Protein AF-A0A9W9M2S7-F1 (afdb_monomer_lite)

Radius of gyration: 16.51 Å; chains: 1; bounding box: 40×20×43 Å

Foldseek 3Di:
DPPDVDDDDPPCPVVVVVVVVVVVLLADDLQVVLVVVLVCCLVPPAPDPVSSVVSSVVSNVVVCVPAVVVVVVVVVVPDCPVHNPVPSRRD

Secondary structure (DSSP, 8-state):
--S-S----TT-HHHHHHHHHHHHTTS-HHHHHHHHHHHHHHHHT-SSHHHHHHHHHHHHHHHIIIIIHHHHHHHHTTTTGGG--TT-S--

Structure (mmCIF, N/CA/C/O backbone):
data_AF-A0A9W9M2S7-F1
#
_entry.id   AF-A0A9W9M2S7-F1
#
loop_
_atom_site.group_PDB
_atom_site.id
_atom_site.type_symbol
_atom_site.label_atom_id
_atom_site.label_alt_id
_atom_site.label_comp_id
_atom_site.label_asym_id
_atom_site.label_entity_id
_atom_site.label_seq_id
_atom_site.pdbx_PDB_ins_code
_atom_site.Cartn_x
_atom_site.Cartn_y
_atom_site.Cartn_z
_atom_site.occupancy
_atom_site.B_iso_or_equiv
_atom_site.auth_seq_id
_atom_site.auth_comp_id
_atom_site.auth_asym_id
_atom_site.auth_atom_id
_atom_site.pdbx_PDB_model_num
ATOM 1 N N . MET A 1 1 ? -18.185 11.828 -7.139 1.00 60.25 1 MET A N 1
ATOM 2 C CA . MET A 1 1 ? -18.181 10.353 -6.992 1.00 60.25 1 MET A CA 1
ATOM 3 C C . MET A 1 1 ? -16.833 9.809 -7.454 1.00 60.25 1 MET A C 1
ATOM 5 O O . MET A 1 1 ? -16.351 10.288 -8.469 1.00 60.25 1 MET A O 1
ATOM 9 N N . GLY A 1 2 ? -16.236 8.859 -6.721 1.00 90.25 2 GLY A N 1
ATOM 10 C CA . GLY A 1 2 ? -14.893 8.290 -6.961 1.00 90.25 2 GLY A CA 1
ATOM 11 C C . GLY A 1 2 ? -14.890 6.766 -7.143 1.00 90.25 2 GLY A C 1
ATOM 12 O O . GLY A 1 2 ? -13.966 6.095 -6.703 1.00 90.25 2 GLY A O 1
ATOM 13 N N . LEU A 1 3 ? -15.956 6.218 -7.738 1.00 94.50 3 LEU A N 1
ATOM 14 C CA . LEU A 1 3 ? -16.154 4.770 -7.900 1.00 94.50 3 LEU A CA 1
ATOM 15 C C . LEU A 1 3 ? -15.156 4.139 -8.890 1.00 94.50 3 LEU A C 1
ATOM 17 O O . LEU A 1 3 ? -14.743 2.999 -8.713 1.00 94.50 3 LEU A O 1
ATOM 21 N N . ALA A 1 4 ? -14.761 4.888 -9.923 1.00 93.62 4 ALA A N 1
ATOM 22 C CA . ALA A 1 4 ? -13.744 4.493 -10.892 1.00 93.62 4 ALA A CA 1
ATOM 23 C C . ALA A 1 4 ? -12.615 5.527 -10.897 1.00 93.62 4 ALA A C 1
ATOM 25 O O . ALA A 1 4 ? -12.872 6.730 -10.937 1.00 93.62 4 ALA A O 1
ATOM 26 N N . SER A 1 5 ? -11.367 5.058 -10.870 1.00 92.69 5 SER A N 1
ATOM 27 C CA . SER A 1 5 ? -10.181 5.923 -10.863 1.00 92.69 5 SER A CA 1
ATOM 28 C C . SER A 1 5 ? -9.729 6.348 -12.261 1.00 92.69 5 SER A C 1
ATOM 30 O O . SER A 1 5 ? -8.978 7.314 -12.385 1.00 92.69 5 SER A O 1
ATOM 32 N N . ARG A 1 6 ? -10.158 5.639 -13.317 1.00 93.56 6 ARG A N 1
ATOM 33 C CA . ARG A 1 6 ? -9.797 5.922 -14.714 1.00 93.56 6 ARG A CA 1
ATOM 34 C C . ARG A 1 6 ? -10.944 5.605 -15.668 1.00 93.56 6 ARG A C 1
ATOM 36 O O . ARG A 1 6 ? -11.658 4.623 -15.478 1.00 93.56 6 ARG A O 1
ATOM 43 N N . LEU A 1 7 ? -11.058 6.417 -16.716 1.00 95.00 7 LEU A N 1
ATOM 44 C CA . LEU A 1 7 ? -11.894 6.158 -17.884 1.00 95.00 7 LEU A CA 1
ATOM 45 C C . LEU A 1 7 ? -10.986 5.778 -19.054 1.00 95.00 7 LEU A C 1
ATOM 47 O O . LEU A 1 7 ? -9.943 6.396 -19.254 1.00 95.00 7 LEU A O 1
ATOM 51 N N . VAL A 1 8 ? -11.379 4.759 -19.808 1.00 96.50 8 VAL A N 1
ATOM 52 C CA . VAL A 1 8 ? -10.580 4.190 -20.899 1.00 96.50 8 VAL A CA 1
ATOM 53 C C . VAL A 1 8 ? -11.469 3.910 -22.104 1.00 96.50 8 VAL A C 1
ATOM 55 O O . VAL A 1 8 ? -12.687 3.765 -21.967 1.00 96.50 8 VAL A O 1
ATOM 58 N N . SER A 1 9 ? -10.862 3.820 -23.286 1.00 97.12 9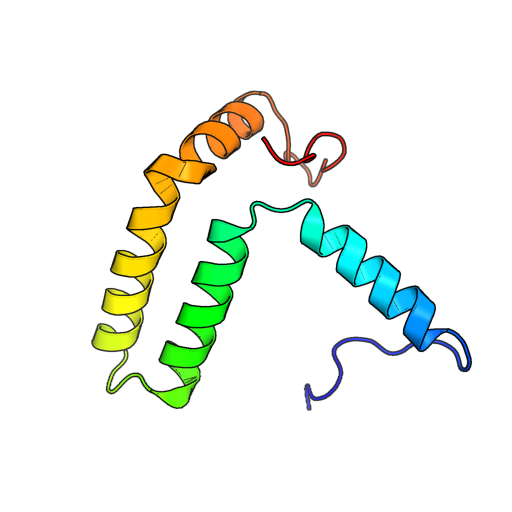 SER A N 1
ATOM 59 C CA . SER A 1 9 ? -11.569 3.463 -24.515 1.00 97.12 9 SER A CA 1
ATOM 60 C C . SER A 1 9 ? -12.205 2.074 -24.417 1.00 97.12 9 SER A C 1
ATOM 62 O O . SER A 1 9 ? -11.685 1.161 -23.768 1.00 97.12 9 SER A O 1
ATOM 64 N N . ARG A 1 10 ? -13.338 1.891 -25.104 1.00 96.50 10 ARG A N 1
ATOM 65 C CA . ARG A 1 10 ? -13.999 0.585 -25.216 1.00 96.50 10 ARG A CA 1
ATOM 66 C C . ARG A 1 10 ? -13.019 -0.441 -25.798 1.00 96.50 10 ARG A C 1
ATOM 68 O O . ARG A 1 10 ? -12.406 -0.183 -26.824 1.00 96.50 10 ARG A O 1
ATOM 75 N N . GLY A 1 11 ? -12.913 -1.603 -25.153 1.00 97.25 11 GLY A N 1
ATOM 76 C CA . GLY A 1 11 ? -12.010 -2.689 -25.562 1.00 97.25 11 GLY A CA 1
ATOM 77 C C . GLY A 1 11 ? -10.630 -2.663 -24.895 1.00 97.25 11 GLY A C 1
ATOM 78 O O . GLY A 1 11 ? -9.984 -3.701 -24.825 1.00 97.25 11 GLY A O 1
ATOM 79 N N . GLU A 1 12 ? -10.227 -1.545 -24.284 1.00 97.19 12 GLU A N 1
ATOM 80 C CA . GLU A 1 12 ? -8.911 -1.412 -23.645 1.00 97.19 12 GLU A CA 1
ATOM 81 C C . GLU A 1 12 ? -8.842 -1.634 -22.109 1.00 97.19 12 GLU A C 1
ATOM 83 O O . GLU A 1 12 ? -7.728 -1.561 -21.582 1.00 97.19 12 GLU A O 1
ATOM 88 N N . PRO A 1 13 ? -9.917 -1.926 -21.330 1.00 96.88 13 PRO A N 1
ATOM 89 C CA . PRO A 1 13 ? -9.807 -1.911 -19.868 1.00 96.88 13 PRO A CA 1
ATOM 90 C C . PRO A 1 13 ? -8.810 -2.933 -19.320 1.00 96.88 13 PRO A C 1
ATOM 92 O O . PRO A 1 13 ? -8.051 -2.598 -18.419 1.00 96.88 13 PRO A O 1
ATOM 95 N N . LEU A 1 14 ? -8.732 -4.138 -19.895 1.00 97.62 14 LEU A N 1
ATOM 96 C CA . LEU A 1 14 ? -7.770 -5.153 -19.454 1.00 97.62 14 LEU A CA 1
ATOM 97 C C . LEU A 1 14 ? -6.320 -4.691 -19.643 1.00 97.62 14 LEU A C 1
ATOM 99 O O . LEU A 1 14 ? -5.492 -4.837 -18.744 1.00 97.62 14 LEU A O 1
ATOM 103 N N . LYS A 1 15 ? -6.010 -4.130 -20.813 1.00 97.69 15 LYS A N 1
ATOM 104 C CA . LYS A 1 15 ? -4.665 -3.655 -21.140 1.00 97.69 15 LYS A CA 1
ATOM 105 C C . LYS A 1 15 ? -4.248 -2.527 -20.201 1.00 97.69 15 LYS A C 1
ATOM 107 O O . LYS A 1 15 ? -3.141 -2.569 -19.667 1.00 97.69 15 LYS A O 1
ATOM 112 N N . GLU A 1 16 ? -5.142 -1.573 -19.956 1.00 97.06 16 GLU A N 1
ATOM 113 C CA . GLU A 1 16 ? -4.893 -0.467 -19.029 1.00 97.06 16 GLU A CA 1
ATOM 114 C C . GLU A 1 16 ? -4.738 -0.962 -17.584 1.00 97.06 16 GLU A C 1
ATOM 116 O O . GLU A 1 16 ? -3.794 -0.569 -16.899 1.00 97.06 16 GLU A O 1
ATOM 121 N N . SER A 1 17 ? -5.573 -1.903 -17.130 1.00 96.81 17 SER A N 1
ATOM 122 C CA . SER A 1 17 ? -5.427 -2.531 -15.809 1.00 96.81 17 SER A CA 1
ATOM 123 C C . SER A 1 17 ? -4.087 -3.254 -15.646 1.00 96.81 17 SER A C 1
ATOM 125 O O . SER A 1 17 ? -3.429 -3.091 -14.619 1.00 96.81 17 SER A O 1
ATOM 127 N N . ILE A 1 18 ? -3.635 -4.006 -16.656 1.00 97.50 18 ILE A N 1
ATOM 128 C CA . ILE A 1 18 ? -2.313 -4.654 -16.647 1.00 97.50 18 ILE A CA 1
ATOM 129 C C . ILE A 1 18 ? -1.194 -3.605 -16.653 1.00 97.50 18 ILE A C 1
ATOM 131 O O . ILE A 1 18 ? -0.189 -3.775 -15.962 1.00 97.50 18 ILE A O 1
ATOM 135 N N . GLY A 1 19 ? -1.358 -2.514 -17.404 1.00 95.69 19 GLY A N 1
ATOM 136 C CA . GLY A 1 19 ? -0.428 -1.385 -17.406 1.00 95.69 19 GLY A CA 1
ATOM 137 C C . GLY A 1 19 ? -0.245 -0.792 -16.009 1.00 95.69 19 GLY A C 1
ATOM 138 O O . GLY A 1 19 ? 0.886 -0.613 -15.560 1.00 95.69 19 GLY A O 1
ATOM 139 N N . ILE A 1 20 ? -1.344 -0.579 -15.286 1.00 94.19 20 ILE A N 1
ATOM 140 C CA . ILE A 1 20 ? -1.327 -0.101 -13.896 1.00 94.19 20 ILE A CA 1
ATOM 141 C C . ILE A 1 20 ? -0.687 -1.139 -12.973 1.00 94.19 20 ILE A C 1
ATOM 143 O O . ILE A 1 20 ? 0.171 -0.786 -12.171 1.00 94.19 20 ILE A O 1
ATOM 147 N N . ALA A 1 21 ? -1.040 -2.421 -13.102 1.00 94.44 21 ALA A N 1
ATOM 148 C CA . ALA A 1 21 ? -0.440 -3.481 -12.294 1.00 94.44 21 ALA A CA 1
ATOM 149 C C . ALA A 1 21 ? 1.089 -3.511 -12.456 1.00 94.44 21 ALA A C 1
ATOM 151 O O . ALA A 1 21 ? 1.816 -3.553 -11.467 1.00 94.44 21 ALA A O 1
ATOM 152 N N . ARG A 1 22 ? 1.589 -3.386 -13.693 1.00 93.25 22 ARG A N 1
ATOM 153 C CA . ARG A 1 22 ? 3.030 -3.289 -13.980 1.00 93.25 22 ARG A CA 1
ATOM 154 C C . ARG A 1 22 ? 3.680 -2.061 -13.348 1.00 93.25 22 ARG A C 1
ATOM 156 O O . ARG A 1 22 ? 4.826 -2.150 -12.927 1.00 93.25 22 ARG A O 1
ATOM 163 N N . GLN A 1 23 ? 2.971 -0.938 -13.276 1.00 90.00 23 GLN A N 1
ATOM 164 C CA . GLN A 1 23 ? 3.456 0.258 -12.584 1.00 90.00 23 GLN A CA 1
ATOM 165 C C . GLN A 1 23 ? 3.465 0.081 -11.064 1.00 90.00 23 GLN A C 1
ATOM 167 O O . GLN A 1 23 ? 4.340 0.626 -10.410 1.00 90.00 23 GLN A O 1
ATOM 172 N N . LEU A 1 24 ? 2.533 -0.680 -10.488 1.00 90.62 24 LEU A N 1
ATOM 173 C CA . LEU A 1 24 ? 2.487 -0.912 -9.042 1.00 90.62 24 LEU A CA 1
ATOM 174 C C . LEU A 1 24 ? 3.609 -1.842 -8.566 1.00 90.62 24 LEU A C 1
ATOM 176 O O . LEU A 1 24 ? 4.228 -1.575 -7.542 1.00 90.62 24 LEU A O 1
ATOM 180 N N . ILE A 1 25 ? 3.911 -2.903 -9.319 1.00 90.56 25 ILE A N 1
ATOM 181 C CA . ILE A 1 25 ? 4.891 -3.921 -8.900 1.00 90.56 25 ILE A CA 1
ATOM 182 C C . ILE A 1 25 ? 6.349 -3.445 -8.911 1.00 90.56 25 ILE A C 1
ATOM 184 O O . ILE A 1 25 ? 7.219 -4.186 -8.461 1.00 90.56 25 ILE A O 1
ATOM 188 N N . ILE A 1 26 ? 6.651 -2.251 -9.434 1.00 86.81 26 ILE A N 1
ATOM 189 C CA . ILE A 1 26 ? 8.005 -1.687 -9.314 1.00 86.81 26 ILE A CA 1
ATOM 190 C C . ILE A 1 26 ? 8.249 -1.117 -7.912 1.00 86.81 26 ILE A C 1
ATOM 192 O O . ILE A 1 26 ? 9.394 -0.992 -7.497 1.00 86.81 26 ILE A O 1
ATOM 196 N N . PHE A 1 27 ? 7.195 -0.783 -7.165 1.00 86.75 27 PHE A N 1
ATOM 197 C CA . PHE A 1 27 ? 7.340 -0.228 -5.825 1.00 86.75 27 PHE A CA 1
ATOM 198 C C . PHE A 1 27 ? 7.655 -1.316 -4.782 1.00 86.75 27 PHE A C 1
ATOM 200 O O . PHE A 1 27 ? 7.331 -2.491 -4.994 1.00 86.75 27 PHE A O 1
ATOM 207 N N . PRO A 1 28 ? 8.273 -0.938 -3.644 1.00 89.50 28 PRO A N 1
ATOM 208 C CA . PRO A 1 28 ? 8.495 -1.846 -2.524 1.00 89.50 28 PRO A CA 1
ATOM 209 C C . PRO A 1 28 ? 7.170 -2.431 -2.023 1.00 89.50 28 PRO A C 1
ATOM 211 O O . PRO A 1 28 ? 6.209 -1.709 -1.743 1.00 89.50 28 PRO A O 1
ATOM 214 N N . GLU A 1 29 ? 7.098 -3.758 -1.991 1.00 91.62 29 GLU A N 1
ATOM 215 C CA . GLU A 1 29 ? 5.838 -4.481 -1.850 1.00 91.62 29 GLU A CA 1
ATOM 216 C C . GLU A 1 29 ? 5.358 -4.505 -0.402 1.00 91.62 29 GLU A C 1
ATOM 218 O O . GLU A 1 29 ? 4.159 -4.350 -0.157 1.00 91.62 29 GLU A O 1
ATOM 223 N N . LEU A 1 30 ? 6.276 -4.642 0.560 1.00 93.62 30 LEU A N 1
ATOM 224 C CA . LEU A 1 30 ? 5.919 -4.617 1.973 1.00 93.62 30 LEU A CA 1
ATOM 225 C C . LEU A 1 30 ? 5.362 -3.242 2.350 1.00 93.62 30 LEU A C 1
ATOM 227 O O . LEU A 1 30 ? 4.315 -3.173 2.991 1.00 93.62 30 LEU A O 1
ATOM 231 N N . CYS A 1 31 ? 6.000 -2.158 1.906 1.00 94.31 31 CYS A N 1
ATOM 232 C CA . CYS A 1 31 ? 5.515 -0.794 2.100 1.00 94.31 31 CYS A CA 1
ATOM 233 C C . CYS A 1 31 ? 4.113 -0.594 1.506 1.00 94.31 31 CYS A C 1
ATOM 235 O O . CYS A 1 31 ? 3.196 -0.155 2.203 1.00 94.31 31 CYS A O 1
ATOM 237 N N . LEU A 1 32 ? 3.917 -0.970 0.236 1.00 94.69 32 LEU A N 1
ATOM 238 C CA . LEU A 1 32 ? 2.640 -0.794 -0.458 1.00 94.69 32 LEU A CA 1
ATOM 239 C C . LEU A 1 32 ? 1.507 -1.579 0.220 1.00 94.69 32 LEU A C 1
ATOM 241 O O . LEU A 1 32 ? 0.421 -1.041 0.446 1.00 94.69 32 LEU A O 1
ATOM 245 N N . ASN A 1 33 ? 1.763 -2.837 0.581 1.00 96.12 33 ASN A N 1
ATOM 246 C CA . ASN A 1 33 ? 0.776 -3.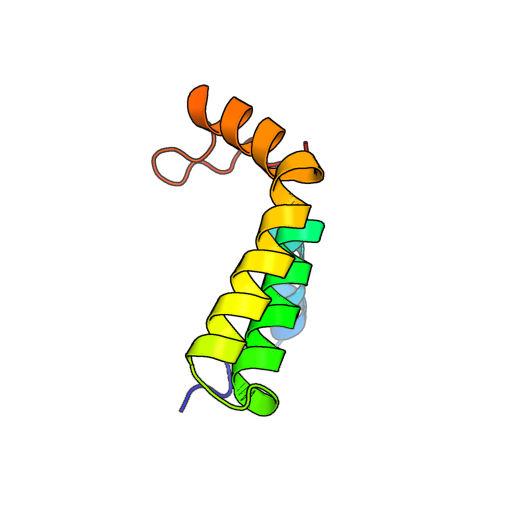690 1.237 1.00 96.12 33 ASN A CA 1
ATOM 247 C C . ASN A 1 33 ? 0.468 -3.235 2.667 1.00 96.12 33 ASN A C 1
ATOM 249 O O . ASN A 1 33 ? -0.702 -3.235 3.056 1.00 96.12 33 ASN A O 1
ATOM 253 N N . THR A 1 34 ? 1.482 -2.793 3.417 1.00 97.19 34 THR A N 1
ATOM 254 C CA . THR A 1 34 ? 1.306 -2.235 4.767 1.00 97.19 34 THR A CA 1
ATOM 255 C C . THR A 1 34 ? 0.430 -0.987 4.714 1.00 97.19 34 THR A C 1
ATOM 257 O O . THR A 1 34 ? -0.570 -0.911 5.425 1.00 97.19 34 THR A O 1
ATOM 260 N N . ASN A 1 35 ? 0.721 -0.059 3.797 1.00 96.44 35 ASN A N 1
ATOM 261 C CA . ASN A 1 35 ? -0.099 1.136 3.603 1.00 96.44 35 ASN A CA 1
ATOM 262 C C . ASN A 1 35 ? -1.539 0.782 3.220 1.00 96.44 35 ASN A C 1
ATOM 264 O O . ASN A 1 35 ? -2.474 1.350 3.779 1.00 96.44 35 ASN A O 1
ATOM 268 N N . ARG A 1 36 ? -1.739 -0.183 2.310 1.00 97.38 36 ARG A N 1
ATOM 269 C CA . ARG A 1 36 ? -3.081 -0.639 1.920 1.00 97.38 36 ARG A CA 1
ATOM 270 C C . ARG A 1 36 ? -3.872 -1.152 3.127 1.00 97.38 36 ARG A C 1
ATOM 272 O O . ARG A 1 36 ? -5.038 -0.797 3.281 1.00 97.38 36 ARG A O 1
ATOM 279 N N . GLN A 1 37 ? -3.249 -1.961 3.983 1.00 98.12 37 GLN A N 1
ATOM 280 C CA . GLN A 1 37 ? -3.890 -2.488 5.187 1.00 98.12 37 GLN A CA 1
ATOM 281 C C . GLN A 1 37 ? -4.206 -1.383 6.205 1.00 98.12 37 GLN A C 1
ATOM 283 O O . GLN A 1 37 ? -5.326 -1.333 6.710 1.00 98.12 37 GLN A O 1
ATOM 288 N N . SER A 1 38 ? -3.266 -0.471 6.471 1.00 97.81 38 SER A N 1
ATOM 289 C CA . SER A 1 38 ? -3.502 0.667 7.368 1.00 97.81 38 SER A CA 1
ATOM 290 C C . SER A 1 38 ? -4.603 1.594 6.847 1.00 97.81 38 SER A C 1
ATOM 292 O O . SER A 1 38 ? -5.419 2.055 7.637 1.00 97.81 38 SER A O 1
ATOM 294 N N . CYS A 1 39 ? -4.703 1.818 5.531 1.00 97.88 39 CYS A N 1
ATOM 295 C CA . CYS A 1 39 ? -5.805 2.583 4.944 1.00 97.88 39 CYS A CA 1
ATOM 296 C C . CYS A 1 39 ? -7.172 1.945 5.223 1.00 97.88 39 CYS A C 1
ATOM 298 O O . CYS A 1 39 ? -8.100 2.660 5.594 1.00 97.88 39 CYS A O 1
ATOM 300 N N . TYR A 1 40 ? -7.304 0.624 5.066 1.00 98.31 40 TYR A N 1
ATOM 301 C CA . TYR A 1 40 ? -8.567 -0.058 5.359 1.00 98.31 40 TYR A CA 1
ATOM 302 C C . TYR A 1 40 ? -8.919 -0.021 6.841 1.00 98.31 40 TYR A C 1
ATOM 304 O O . TYR A 1 40 ? -10.053 0.312 7.175 1.00 98.31 40 TYR A O 1
ATOM 312 N N . TYR A 1 41 ? -7.947 -0.284 7.714 1.00 98.50 41 TYR A N 1
ATOM 313 C CA . TYR A 1 41 ? -8.158 -0.205 9.156 1.00 98.50 41 TYR A CA 1
ATOM 314 C C . TYR A 1 41 ? -8.643 1.186 9.573 1.00 98.50 41 TYR A C 1
ATOM 316 O O . TYR A 1 41 ? -9.678 1.320 10.216 1.00 98.50 41 TYR A O 1
ATOM 324 N N . SER A 1 42 ? -7.948 2.238 9.138 1.00 98.06 42 SER A N 1
ATOM 325 C CA . SER A 1 42 ? -8.307 3.619 9.474 1.00 98.06 42 SER A CA 1
ATOM 326 C C . SER A 1 42 ? -9.682 4.031 8.948 1.00 98.06 42 SER A C 1
ATOM 328 O O . SER A 1 42 ? -10.344 4.856 9.568 1.00 98.06 42 SER A O 1
ATOM 330 N N . ALA A 1 43 ? -10.107 3.489 7.803 1.00 97.44 43 ALA A N 1
ATOM 331 C CA . ALA A 1 43 ? -11.390 3.829 7.195 1.00 97.44 43 ALA A CA 1
ATOM 332 C C . ALA A 1 43 ? -12.581 3.105 7.839 1.00 97.44 43 ALA A C 1
ATOM 334 O O . ALA A 1 43 ? -13.679 3.660 7.850 1.00 97.44 43 ALA A O 1
ATOM 335 N N . TYR A 1 44 ? -12.382 1.875 8.319 1.00 97.88 44 TYR A N 1
ATOM 336 C CA . TYR A 1 44 ? -13.495 0.983 8.657 1.00 97.88 44 TYR A CA 1
ATOM 337 C C . TYR A 1 44 ? -13.454 0.395 10.070 1.00 97.88 44 TYR A C 1
ATOM 339 O O . TYR A 1 44 ? -14.500 -0.011 10.567 1.00 97.88 44 TYR A O 1
ATOM 347 N N . GLU A 1 45 ? -12.288 0.332 10.712 1.00 98.12 45 GLU A N 1
ATOM 348 C CA . GLU A 1 45 ? -12.098 -0.403 11.973 1.00 98.12 45 GLU A CA 1
ATOM 349 C C . GLU A 1 45 ? -11.628 0.488 13.126 1.00 98.12 45 GLU A C 1
ATOM 351 O O . GLU A 1 45 ? -11.952 0.213 14.280 1.00 98.12 45 GLU A O 1
ATOM 356 N N . ALA A 1 46 ? -10.880 1.554 12.833 1.00 98.12 46 ALA A N 1
ATOM 357 C CA . ALA A 1 46 ? -10.318 2.416 13.860 1.00 98.12 46 ALA A CA 1
ATOM 358 C C . ALA A 1 46 ? -11.412 3.092 14.699 1.00 98.12 46 ALA A C 1
ATOM 360 O O . ALA A 1 46 ? -12.327 3.740 14.191 1.00 98.12 46 ALA A O 1
ATOM 361 N N . SER A 1 47 ? -11.261 2.986 16.014 1.00 98.00 47 SER A N 1
ATOM 362 C CA . SER A 1 47 ? -12.192 3.545 17.000 1.00 98.00 47 SER A CA 1
ATOM 363 C C . SER A 1 47 ? -12.035 5.059 17.188 1.00 98.00 47 SER A C 1
ATOM 365 O O . SER A 1 47 ? -12.935 5.734 17.688 1.00 98.00 47 SER A O 1
ATOM 367 N N . SER A 1 48 ? -10.875 5.601 16.812 1.00 98.38 48 SER A N 1
ATOM 368 C CA . SER A 1 48 ? -10.536 7.018 16.918 1.00 98.38 48 SER A CA 1
ATOM 369 C C . SER A 1 48 ? -9.398 7.387 15.964 1.00 98.38 48 SER A C 1
ATOM 371 O O . SER A 1 48 ? -8.697 6.526 15.429 1.00 98.38 48 SER A O 1
ATOM 373 N N . PHE A 1 49 ? -9.164 8.688 15.791 1.00 97.88 49 PHE A N 1
ATOM 374 C CA . PHE A 1 49 ? -8.008 9.180 15.042 1.00 97.88 49 PHE A CA 1
ATOM 375 C C . PHE A 1 49 ? -6.679 8.731 15.668 1.00 97.88 49 PHE A C 1
ATOM 377 O O . PHE A 1 49 ? -5.757 8.339 14.957 1.00 97.88 49 PHE A O 1
ATOM 384 N N . GLN A 1 50 ? -6.583 8.760 16.998 1.00 98.44 50 GLN A N 1
ATOM 385 C CA . GLN A 1 50 ? -5.396 8.337 17.736 1.00 98.44 50 GLN A CA 1
ATOM 386 C C . GLN A 1 50 ? -5.096 6.857 17.491 1.00 98.44 50 GLN A C 1
ATOM 388 O O . GLN A 1 50 ? -3.954 6.518 17.207 1.00 98.44 50 GLN A O 1
ATOM 393 N N . ASP A 1 51 ? -6.118 6.003 17.523 1.00 98.44 51 ASP A N 1
ATOM 394 C CA . ASP A 1 51 ? -6.009 4.577 17.198 1.00 98.44 51 ASP A CA 1
ATOM 395 C C . ASP A 1 51 ? -5.514 4.358 15.755 1.00 98.44 51 ASP A C 1
ATOM 397 O O . ASP A 1 51 ? -4.490 3.706 15.540 1.00 98.44 51 ASP A O 1
ATOM 401 N N . ALA A 1 52 ? -6.147 5.011 14.772 1.00 98.12 52 ALA A N 1
ATOM 402 C CA . ALA A 1 52 ? -5.719 4.971 13.371 1.00 98.12 52 ALA A CA 1
ATOM 403 C C . ALA A 1 52 ? -4.245 5.387 13.190 1.00 98.12 52 ALA A C 1
ATOM 405 O O . ALA A 1 52 ? -3.472 4.710 12.506 1.00 98.12 52 ALA A O 1
ATOM 406 N N . MET A 1 53 ? -3.834 6.482 13.838 1.00 98.06 53 MET A N 1
ATOM 407 C CA . MET A 1 53 ? -2.462 6.992 13.782 1.00 98.06 53 MET A CA 1
ATOM 408 C C . MET A 1 53 ? -1.463 6.057 14.469 1.00 98.06 53 MET A C 1
ATOM 410 O O . MET A 1 53 ? -0.398 5.786 13.911 1.00 98.06 53 MET A O 1
ATOM 414 N N . SER A 1 54 ? -1.792 5.539 15.656 1.00 98.12 54 SER A N 1
ATOM 415 C CA . SER A 1 54 ? -0.947 4.588 16.381 1.00 98.12 54 SER A CA 1
ATOM 416 C C . SER A 1 54 ? -0.762 3.293 15.596 1.00 98.12 54 SER A C 1
ATOM 418 O O . SER A 1 54 ? 0.363 2.800 15.495 1.00 98.12 54 SER A O 1
ATOM 420 N N . GLN A 1 55 ? -1.827 2.763 14.988 1.00 97.94 55 GLN A N 1
ATOM 421 C CA . GLN A 1 55 ? -1.739 1.585 14.129 1.00 97.94 55 GLN A CA 1
ATOM 422 C C . GLN A 1 55 ? -0.826 1.853 12.932 1.00 97.94 55 GLN A C 1
ATOM 424 O O . GLN A 1 55 ? 0.138 1.111 12.732 1.00 97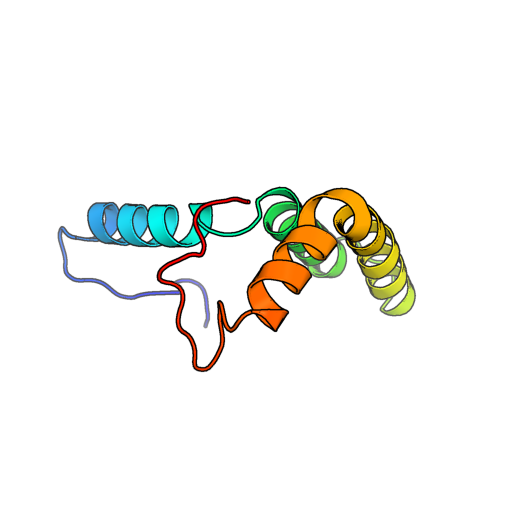.94 55 GLN A O 1
ATOM 429 N N . GLY A 1 56 ? -1.071 2.944 12.197 1.00 97.00 56 GLY A N 1
ATOM 430 C CA . GLY A 1 56 ? -0.283 3.305 11.018 1.00 97.00 56 GLY A CA 1
ATOM 431 C C . GLY A 1 56 ? 1.201 3.491 11.334 1.00 97.00 56 GLY A C 1
ATOM 432 O O . GLY A 1 56 ? 2.059 2.979 10.614 1.00 97.00 56 GLY A O 1
ATOM 433 N N . PHE A 1 57 ? 1.522 4.148 12.453 1.00 97.19 57 PHE A N 1
ATOM 434 C CA . PHE A 1 57 ? 2.901 4.320 12.908 1.00 97.19 57 PHE A CA 1
ATOM 435 C C . PHE A 1 57 ? 3.576 2.982 13.239 1.00 97.19 57 PHE A C 1
ATOM 437 O O . PHE A 1 57 ? 4.688 2.706 12.778 1.00 97.19 57 PHE A O 1
ATOM 444 N N . ASN A 1 58 ? 2.900 2.125 14.008 1.00 97.19 58 ASN A N 1
ATOM 445 C CA . ASN A 1 58 ? 3.433 0.826 14.418 1.00 97.19 58 ASN A CA 1
ATOM 446 C C . ASN A 1 58 ? 3.625 -0.125 13.229 1.00 97.19 58 ASN A C 1
ATOM 448 O O . ASN A 1 58 ? 4.602 -0.875 13.185 1.00 97.19 58 ASN A O 1
ATOM 452 N N . ALA A 1 59 ? 2.703 -0.102 12.265 1.00 95.88 59 ALA A N 1
ATOM 453 C CA . ALA A 1 59 ? 2.792 -0.889 11.044 1.00 95.88 59 ALA A CA 1
ATOM 454 C C . ALA A 1 59 ? 3.928 -0.377 10.141 1.00 95.88 59 ALA A C 1
ATOM 456 O O . ALA A 1 59 ? 4.803 -1.153 9.757 1.00 95.88 59 ALA A O 1
ATOM 457 N N . GLY A 1 60 ? 3.982 0.935 9.887 1.00 95.19 60 GLY A N 1
ATOM 458 C CA . GLY A 1 60 ? 5.007 1.563 9.050 1.00 95.19 60 GLY A CA 1
ATOM 459 C C . GLY A 1 60 ? 6.428 1.412 9.600 1.00 95.19 60 GLY A C 1
ATOM 460 O O . GLY A 1 60 ? 7.361 1.154 8.841 1.00 95.19 60 GLY A O 1
ATOM 461 N N . SER A 1 61 ? 6.605 1.474 10.922 1.00 95.25 61 SER A N 1
ATOM 462 C CA . SER A 1 61 ? 7.924 1.336 11.562 1.00 95.25 61 SER A CA 1
ATOM 463 C C . SER A 1 61 ? 8.597 -0.011 11.266 1.00 95.25 61 SER A C 1
ATOM 465 O O . SER A 1 61 ? 9.819 -0.082 11.140 1.00 95.25 61 SER A O 1
ATOM 467 N N . LYS A 1 62 ? 7.813 -1.081 11.078 1.00 93.25 62 LYS A N 1
ATOM 468 C CA . LYS A 1 62 ? 8.318 -2.426 10.739 1.00 93.25 62 LYS A CA 1
ATOM 469 C C . LYS A 1 62 ? 8.847 -2.532 9.306 1.00 93.25 62 LYS A C 1
ATOM 471 O O . LYS A 1 62 ? 9.629 -3.435 9.013 1.00 93.25 62 LYS A O 1
ATOM 476 N N . VAL A 1 63 ? 8.425 -1.625 8.423 1.00 94.50 63 VAL A N 1
ATOM 477 C CA . VAL A 1 63 ? 8.862 -1.563 7.019 1.00 94.50 63 VAL A CA 1
ATOM 478 C C . VAL A 1 63 ? 10.258 -0.944 6.907 1.00 94.50 63 VAL A C 1
ATOM 480 O O . VAL A 1 63 ? 11.010 -1.272 5.987 1.00 94.50 63 VAL A O 1
ATOM 483 N N . ILE A 1 64 ? 10.634 -0.073 7.854 1.00 91.31 64 ILE A N 1
ATOM 484 C CA . ILE A 1 64 ? 11.854 0.741 7.771 1.00 91.31 64 ILE A CA 1
ATOM 485 C C . ILE A 1 64 ? 13.105 -0.120 7.597 1.00 91.31 64 ILE A C 1
ATOM 487 O O . ILE A 1 64 ? 13.884 0.098 6.668 1.00 91.31 64 ILE A O 1
ATOM 491 N N . SER A 1 65 ? 13.281 -1.108 8.473 1.00 87.12 65 SER A N 1
ATOM 492 C CA . SER A 1 65 ? 14.461 -1.976 8.482 1.00 87.12 65 SER A CA 1
ATOM 493 C C . SER A 1 65 ? 14.532 -2.928 7.287 1.00 87.12 65 SER A C 1
ATOM 495 O O . SER A 1 65 ? 15.614 -3.424 6.989 1.00 87.12 65 SER A O 1
ATOM 497 N N . GLN A 1 66 ? 13.410 -3.179 6.605 1.00 87.62 66 GLN A N 1
ATOM 498 C CA . GLN A 1 66 ? 13.320 -4.170 5.530 1.00 87.62 66 GLN A CA 1
ATOM 499 C C . GLN A 1 66 ? 13.454 -3.549 4.137 1.00 87.62 66 GLN A C 1
ATOM 501 O O . GLN A 1 66 ? 14.163 -4.089 3.295 1.00 87.62 66 GLN A O 1
ATOM 506 N N . GLU A 1 67 ? 12.801 -2.412 3.886 1.00 89.31 67 GLU A N 1
ATOM 507 C CA . GLU A 1 67 ? 12.760 -1.805 2.546 1.00 89.31 67 GLU A CA 1
ATOM 508 C C . GLU A 1 67 ? 13.215 -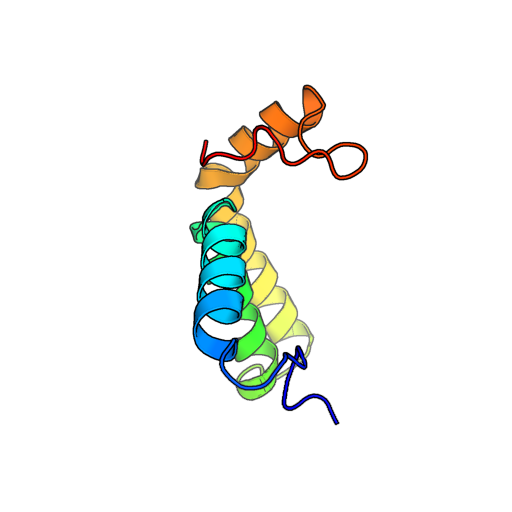0.341 2.530 1.00 89.31 67 GLU A C 1
ATOM 510 O O . GLU A 1 67 ? 13.850 0.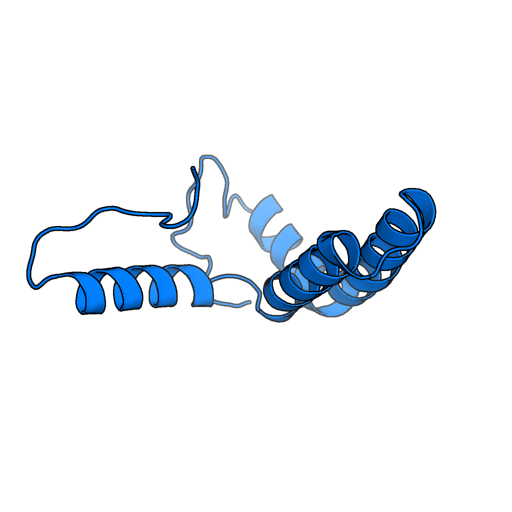098 1.565 1.00 89.31 67 GLU A O 1
ATOM 515 N N . ALA A 1 68 ? 12.919 0.432 3.583 1.00 87.19 68 ALA A N 1
ATOM 516 C CA . ALA A 1 68 ? 13.092 1.884 3.523 1.00 87.19 68 ALA A CA 1
ATOM 517 C C . ALA A 1 68 ? 14.564 2.298 3.446 1.00 87.19 68 ALA A C 1
ATOM 519 O O . ALA A 1 68 ? 14.893 3.160 2.641 1.00 87.19 68 ALA A O 1
ATOM 520 N N . ILE A 1 69 ? 15.460 1.662 4.211 1.00 89.31 69 ILE A N 1
ATOM 521 C CA . ILE A 1 69 ? 16.894 2.016 4.226 1.00 89.31 69 ILE A CA 1
ATOM 522 C C . ILE A 1 69 ? 17.507 1.915 2.821 1.00 89.31 69 ILE A C 1
ATOM 524 O O . ILE A 1 69 ? 18.184 2.838 2.361 1.00 89.31 69 ILE A O 1
ATOM 528 N N . ALA A 1 70 ? 17.238 0.817 2.113 1.00 86.25 70 ALA A N 1
ATOM 529 C CA . ALA A 1 70 ? 17.729 0.613 0.755 1.00 86.25 70 ALA A CA 1
ATOM 530 C C . ALA A 1 70 ? 17.112 1.619 -0.233 1.00 86.25 70 ALA A C 1
ATOM 532 O O . ALA A 1 70 ? 17.826 2.199 -1.055 1.00 86.25 70 ALA A O 1
ATOM 533 N N . GLY A 1 71 ? 15.808 1.891 -0.112 1.00 85.62 71 GLY A N 1
ATOM 534 C CA . GLY A 1 71 ? 15.129 2.924 -0.898 1.00 85.62 71 GLY A CA 1
ATOM 535 C C . GLY A 1 71 ? 15.723 4.319 -0.677 1.00 85.62 71 GLY A C 1
ATOM 536 O O . GLY A 1 71 ? 16.023 5.024 -1.642 1.00 85.62 71 GLY A O 1
ATOM 537 N N . THR A 1 72 ? 15.982 4.697 0.576 1.00 87.00 72 THR A N 1
ATOM 538 C CA . THR A 1 72 ? 16.613 5.972 0.943 1.00 87.00 72 THR A CA 1
ATOM 539 C C . THR A 1 72 ? 18.028 6.084 0.379 1.00 87.00 72 THR A C 1
ATOM 541 O O . THR A 1 72 ? 18.396 7.148 -0.113 1.00 87.00 72 THR A O 1
ATOM 544 N N . ALA A 1 73 ? 18.810 4.999 0.372 1.00 88.50 73 ALA A N 1
ATOM 545 C CA . ALA A 1 73 ? 20.147 4.985 -0.222 1.00 88.50 73 ALA A CA 1
ATOM 546 C C . ALA A 1 73 ? 20.134 5.168 -1.753 1.00 88.50 73 ALA A C 1
ATOM 548 O O . ALA A 1 73 ? 21.054 5.764 -2.311 1.00 88.50 73 ALA A O 1
ATOM 549 N N . LYS A 1 74 ? 19.103 4.678 -2.454 1.00 84.69 74 LYS A N 1
ATOM 550 C CA . LYS A 1 74 ? 18.902 4.974 -3.884 1.00 84.69 74 LYS A CA 1
ATOM 551 C C . LYS A 1 74 ? 18.452 6.417 -4.098 1.00 84.69 74 LYS A C 1
ATOM 553 O O . LYS A 1 74 ? 18.922 7.083 -5.022 1.00 84.69 74 LYS A O 1
ATOM 558 N N . PHE A 1 75 ? 17.568 6.904 -3.231 1.00 86.25 75 PHE A N 1
ATOM 559 C CA . PHE A 1 75 ? 17.055 8.268 -3.296 1.00 86.25 75 PHE A CA 1
ATOM 560 C C . PHE A 1 75 ? 18.151 9.313 -3.074 1.00 86.25 75 PHE A C 1
ATOM 562 O O . PHE A 1 75 ? 18.225 10.288 -3.816 1.00 86.25 75 PHE A O 1
ATOM 569 N N . SER A 1 76 ? 19.058 9.089 -2.118 1.00 88.31 76 SER A N 1
ATOM 570 C CA . SER A 1 76 ? 20.211 9.971 -1.891 1.00 88.31 76 SER A CA 1
ATOM 571 C C . SER A 1 76 ? 21.182 10.007 -3.076 1.00 88.31 76 SER A C 1
ATOM 573 O O . SER A 1 76 ? 21.873 11.002 -3.271 1.00 88.31 76 SER A O 1
ATOM 575 N N . LYS A 1 77 ? 21.189 8.958 -3.909 1.00 85.88 77 LYS A N 1
ATOM 576 C CA . LYS A 1 77 ? 21.939 8.879 -5.174 1.00 85.88 77 LYS A CA 1
ATOM 577 C C . LYS A 1 77 ? 21.177 9.463 -6.376 1.00 85.88 77 LYS A C 1
ATOM 579 O O . LYS A 1 77 ? 21.633 9.324 -7.506 1.00 85.88 77 LYS A O 1
ATOM 584 N N . GLY A 1 78 ? 20.023 10.099 -6.155 1.00 82.25 78 GLY A N 1
ATOM 585 C CA . GLY A 1 78 ? 19.244 10.797 -7.183 1.00 82.25 78 GLY A CA 1
ATOM 586 C C . GLY A 1 78 ? 18.118 9.983 -7.830 1.00 82.25 78 GLY A C 1
ATOM 587 O O . GLY A 1 78 ? 17.388 10.513 -8.671 1.00 82.25 78 GLY A O 1
ATOM 588 N N . SER A 1 79 ? 17.919 8.716 -7.446 1.00 81.31 79 SER A N 1
ATOM 589 C CA . SER A 1 79 ? 16.785 7.923 -7.948 1.00 81.31 79 SER A CA 1
ATOM 590 C C . SER A 1 79 ? 15.464 8.449 -7.381 1.00 81.31 79 SER A C 1
ATOM 592 O O . SER A 1 79 ? 15.314 8.580 -6.172 1.00 81.31 79 SER A O 1
ATOM 594 N N . GLY A 1 80 ? 14.472 8.727 -8.231 1.00 75.94 80 GLY A N 1
ATOM 595 C CA . GLY A 1 80 ? 13.182 9.294 -7.808 1.00 75.94 80 GLY A CA 1
ATOM 596 C C . GLY A 1 80 ? 13.155 10.824 -7.711 1.00 75.94 80 GLY A C 1
ATOM 597 O O . GLY A 1 80 ? 12.077 11.395 -7.547 1.00 75.94 80 GLY A O 1
ATOM 598 N N . TRP A 1 81 ? 14.291 11.513 -7.880 1.00 82.56 81 TRP A N 1
ATOM 599 C CA . TRP A 1 81 ? 14.297 12.973 -8.013 1.00 82.56 81 TRP A CA 1
ATOM 600 C C . TRP A 1 81 ? 13.585 13.393 -9.295 1.00 82.56 81 TRP A C 1
ATOM 602 O O . TRP A 1 81 ? 13.728 12.747 -10.335 1.00 82.56 81 TRP A O 1
ATOM 612 N N . HIS A 1 82 ? 12.817 14.480 -9.222 1.00 82.62 82 HIS A N 1
ATOM 613 C CA . HIS A 1 82 ? 12.051 15.015 -10.354 1.00 82.62 82 HIS A CA 1
ATOM 614 C C . HIS A 1 82 ? 11.115 13.979 -11.015 1.00 82.62 82 HIS A C 1
ATOM 616 O O . HIS A 1 82 ? 10.806 14.084 -12.198 1.00 82.62 82 HIS A O 1
ATOM 622 N N . GLY A 1 83 ? 10.689 12.947 -10.274 1.00 69.75 83 GLY A N 1
ATOM 623 C CA . GLY A 1 83 ? 9.860 11.866 -10.811 1.00 69.75 83 GLY A CA 1
ATOM 624 C C . GLY A 1 83 ? 10.603 10.894 -11.737 1.00 69.75 83 GLY A C 1
ATOM 625 O O . GLY A 1 83 ? 9.970 10.196 -12.529 1.00 69.75 83 GLY A O 1
ATOM 626 N N . ASN A 1 84 ? 11.939 10.828 -11.678 1.00 72.06 84 ASN A N 1
ATOM 627 C CA . ASN A 1 84 ? 12.702 9.847 -12.445 1.00 72.06 84 ASN A CA 1
ATOM 628 C C . ASN A 1 84 ? 12.626 8.462 -11.789 1.00 72.06 84 ASN A C 1
ATOM 630 O O . ASN A 1 84 ? 13.360 8.162 -10.841 1.00 72.06 84 ASN A O 1
ATOM 634 N N . PHE A 1 85 ? 11.757 7.609 -12.339 1.00 69.50 85 PHE A N 1
ATOM 635 C CA . PHE A 1 85 ? 11.544 6.247 -11.850 1.00 69.50 85 PHE A CA 1
ATOM 636 C C . PHE A 1 85 ? 12.256 5.143 -12.656 1.00 69.50 85 PHE A C 1
ATOM 638 O O . PHE A 1 85 ? 11.959 3.962 -12.482 1.00 69.50 85 PHE A O 1
ATOM 645 N N . LYS A 1 86 ? 13.213 5.494 -13.529 1.00 65.00 86 LYS A N 1
ATOM 646 C CA . LYS A 1 86 ? 13.842 4.533 -14.460 1.00 65.00 86 LYS A CA 1
ATOM 647 C C . LYS A 1 86 ? 14.603 3.391 -13.772 1.00 65.00 86 LYS A C 1
ATOM 649 O O . LYS A 1 86 ? 14.726 2.327 -14.371 1.00 65.00 86 LYS A O 1
ATOM 654 N N . ASP A 1 87 ? 15.048 3.596 -12.531 1.00 60.25 87 ASP A N 1
ATOM 655 C CA . ASP A 1 87 ? 15.887 2.651 -11.775 1.00 60.25 87 ASP A CA 1
ATOM 656 C C . ASP A 1 87 ? 15.211 2.084 -10.504 1.00 60.25 87 ASP A C 1
ATOM 658 O O . ASP A 1 87 ? 15.857 1.633 -9.559 1.00 60.25 87 ASP A O 1
ATOM 662 N N . HIS A 1 88 ? 13.872 2.101 -10.457 1.00 58.66 88 HIS A N 1
ATOM 663 C CA . HIS A 1 88 ? 13.085 1.614 -9.308 1.00 58.66 88 HIS A CA 1
ATOM 664 C C . HIS A 1 88 ? 12.777 0.119 -9.376 1.00 58.66 88 HIS A C 1
ATOM 666 O O . HIS A 1 88 ? 11.827 -0.345 -8.762 1.00 58.66 88 HIS A O 1
ATOM 672 N N . ARG A 1 89 ? 13.557 -0.675 -10.115 1.00 57.56 89 ARG A N 1
ATOM 673 C CA . ARG A 1 89 ? 13.399 -2.134 -10.040 1.00 57.56 89 ARG A CA 1
ATOM 674 C C . ARG A 1 89 ? 13.762 -2.569 -8.615 1.00 57.56 89 ARG A C 1
ATOM 676 O O . ARG A 1 89 ? 14.789 -2.133 -8.092 1.00 57.56 89 ARG A O 1
ATOM 683 N N . LYS A 1 90 ? 12.841 -3.314 -7.986 1.00 59.59 90 LYS A N 1
ATOM 684 C CA . LYS A 1 90 ? 12.845 -3.718 -6.569 1.00 59.59 90 LYS A CA 1
ATOM 685 C C . LYS A 1 90 ? 14.268 -4.025 -6.082 1.00 59.59 90 LYS A C 1
ATOM 687 O O . LYS A 1 90 ? 14.823 -5.017 -6.529 1.00 59.59 90 LYS A O 1
ATOM 692 N N . LEU A 1 91 ? 14.765 -3.163 -5.180 1.00 53.38 91 LEU A N 1
ATOM 693 C CA . LEU A 1 91 ? 16.01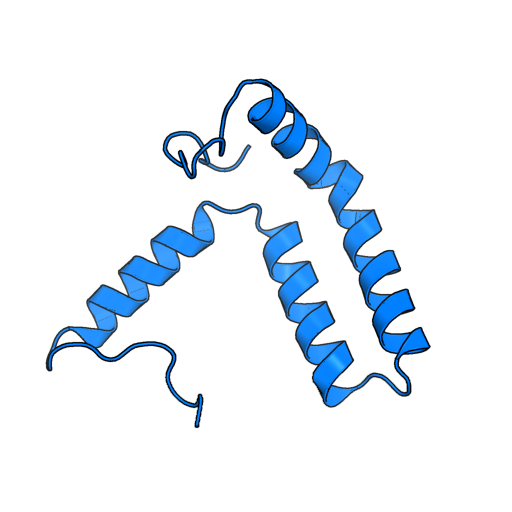4 -3.263 -4.397 1.00 53.38 91 LEU A CA 1
ATOM 694 C C . LEU A 1 91 ? 17.306 -3.544 -5.183 1.00 53.38 91 LEU A C 1
ATOM 696 O O . LEU A 1 91 ? 17.523 -4.656 -5.687 1.00 53.38 91 LEU A O 1
#

Sequence (91 aa):
MGLASRLVSRGEPLKESIGIARQLIIFPELCLNTNRQSCYYSAYEASSFQDAMSQGFNAGSKVISQEAIAGTAKFSKGSGWHGNFKDHRKL

pLDDT: mean 89.95, std 10.95, range [53.38, 98.5]

Organism: NCBI:txid2972119